Protein AF-A0A366M719-F1 (afdb_monomer)

Mean predicted aligned error: 13.9 Å

Foldseek 3Di:
DDDDDPVNVVPDPLKDWDWADQVVVPGTWIFIAADPVLVVVLVVVQWDQDPPRDTDGPLPLNLLSLLQRGTADPVRHGPHDPVCSVVSSPDDPVSSVRSSVVRCVNHVPDPVNVCVNNVPPDPDDPPPDPPDDDDDDDDDDDDDDDDDDDDD

Structure (mmCIF, N/CA/C/O backbone):
data_AF-A0A366M719-F1
#
_entry.id   AF-A0A366M719-F1
#
loop_
_atom_site.group_PDB
_atom_site.id
_atom_site.type_symbol
_atom_site.label_atom_id
_atom_site.label_alt_id
_at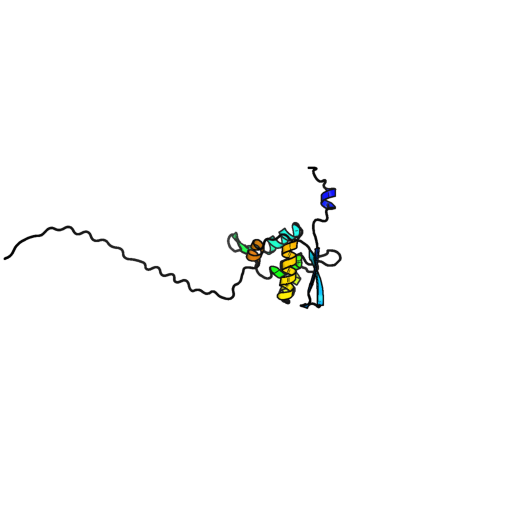om_site.label_comp_id
_atom_site.label_asym_id
_atom_site.label_entity_id
_atom_site.label_seq_id
_atom_site.pdbx_PDB_ins_code
_atom_site.Cartn_x
_atom_site.Cartn_y
_atom_site.Cartn_z
_atom_site.occupancy
_atom_site.B_iso_or_equiv
_atom_site.auth_seq_id
_atom_site.auth_comp_id
_atom_site.auth_asym_id
_atom_site.auth_atom_id
_atom_site.pdbx_PDB_model_num
ATOM 1 N N . MET A 1 1 ? 2.474 18.649 27.598 1.00 54.22 1 MET A N 1
ATOM 2 C CA . MET A 1 1 ? 2.261 17.452 26.756 1.00 54.22 1 MET A CA 1
ATOM 3 C C . MET A 1 1 ? 2.267 16.242 27.674 1.00 54.22 1 MET A C 1
ATOM 5 O O . MET A 1 1 ? 3.151 16.173 28.517 1.00 54.22 1 MET A O 1
ATOM 9 N N . ALA A 1 2 ? 1.264 15.369 27.584 1.00 79.19 2 ALA A N 1
ATOM 10 C CA . ALA A 1 2 ? 1.197 14.134 28.367 1.00 79.19 2 ALA A CA 1
ATOM 11 C C . ALA A 1 2 ? 1.757 12.971 27.534 1.00 79.19 2 ALA A C 1
ATOM 13 O O . ALA A 1 2 ? 1.531 12.928 26.326 1.00 79.19 2 ALA A O 1
ATOM 14 N N . LEU A 1 3 ? 2.499 12.063 28.167 1.00 82.88 3 LEU A N 1
ATOM 15 C CA . LEU A 1 3 ? 2.967 10.830 27.532 1.00 82.88 3 LEU A CA 1
ATOM 16 C C . LEU A 1 3 ? 1.798 9.844 27.421 1.00 82.88 3 LEU A C 1
ATOM 18 O O . LEU A 1 3 ? 1.036 9.690 28.376 1.00 82.88 3 LEU A O 1
ATOM 22 N N . LEU A 1 4 ? 1.663 9.192 26.266 1.00 84.44 4 LEU A N 1
ATOM 23 C CA . LEU A 1 4 ? 0.645 8.165 26.042 1.00 84.44 4 LEU A CA 1
ATOM 24 C C . LEU A 1 4 ? 0.999 6.878 26.793 1.00 84.44 4 LEU A C 1
ATOM 26 O O . LEU A 1 4 ? 2.169 6.500 26.890 1.00 84.44 4 LEU A O 1
ATOM 30 N N . SER A 1 5 ? -0.018 6.189 27.308 1.00 87.06 5 SER A N 1
ATOM 31 C CA . SER A 1 5 ? 0.139 4.847 27.864 1.00 87.06 5 SER A CA 1
ATOM 32 C C . SER A 1 5 ? 0.101 3.783 26.764 1.00 87.06 5 SER A C 1
ATOM 34 O O . SER A 1 5 ? -0.424 4.005 25.673 1.00 87.06 5 SER A O 1
ATOM 36 N N . LYS A 1 6 ? 0.624 2.588 27.064 1.00 86.94 6 LYS A N 1
ATOM 37 C CA . LYS A 1 6 ? 0.580 1.437 26.150 1.00 86.94 6 LYS A CA 1
ATOM 38 C C . LYS A 1 6 ? -0.849 1.156 25.659 1.00 86.94 6 LYS A C 1
ATOM 40 O O . LYS A 1 6 ? -1.043 0.979 24.467 1.00 86.94 6 LYS A O 1
ATOM 45 N N . ASP A 1 7 ? -1.833 1.144 26.559 1.00 86.44 7 ASP A N 1
ATOM 46 C CA . ASP A 1 7 ? -3.241 0.863 26.229 1.00 86.44 7 ASP A CA 1
ATOM 47 C C . ASP A 1 7 ? -3.839 1.911 25.280 1.00 86.44 7 ASP A C 1
ATOM 49 O O . ASP A 1 7 ? -4.548 1.570 24.339 1.00 86.44 7 ASP A O 1
ATOM 53 N N . GLN A 1 8 ? -3.479 3.186 25.471 1.00 84.31 8 GLN A N 1
ATOM 54 C CA . GLN A 1 8 ? -3.920 4.269 24.589 1.00 84.31 8 GLN A CA 1
ATOM 55 C C . GLN A 1 8 ? -3.378 4.121 23.166 1.00 84.31 8 GLN A C 1
ATOM 57 O O . GLN A 1 8 ? -4.073 4.490 22.229 1.00 84.31 8 GLN A O 1
ATOM 62 N N . ILE A 1 9 ? -2.170 3.571 23.004 1.00 84.25 9 ILE A N 1
ATOM 63 C CA . ILE A 1 9 ? -1.598 3.278 21.684 1.00 84.25 9 ILE A CA 1
ATOM 64 C C . ILE A 1 9 ? -2.338 2.103 21.032 1.00 84.25 9 ILE A C 1
ATOM 66 O O . ILE A 1 9 ? -2.671 2.179 19.861 1.00 84.25 9 ILE A O 1
ATOM 70 N N . TRP A 1 10 ? -2.659 1.041 21.779 1.00 82.44 10 TRP A N 1
ATOM 71 C CA . TRP A 1 10 ? -3.381 -0.113 21.216 1.00 82.44 10 TRP A CA 1
ATOM 72 C C . TRP A 1 10 ? -4.834 0.179 20.839 1.00 82.44 10 TRP A C 1
ATOM 74 O O . TRP A 1 10 ? -5.378 -0.501 19.977 1.00 82.44 10 TRP A O 1
ATOM 84 N N . GLN A 1 11 ? -5.475 1.152 21.491 1.00 79.75 11 GLN A N 1
ATOM 85 C CA . GLN A 1 11 ? -6.847 1.554 21.160 1.00 79.75 11 GLN A CA 1
ATOM 86 C C . GLN A 1 11 ? -6.930 2.671 20.118 1.00 79.75 11 GLN A C 1
ATOM 88 O O . GLN A 1 11 ? -8.027 2.995 19.644 1.00 79.75 11 GLN A O 1
ATOM 93 N N . ALA A 1 12 ? -5.798 3.275 19.763 1.00 80.06 12 ALA A N 1
ATOM 94 C CA . ALA A 1 12 ? -5.767 4.286 18.729 1.00 80.06 12 ALA A CA 1
ATOM 95 C C . ALA A 1 12 ? -6.111 3.646 17.374 1.00 80.06 12 ALA A C 1
ATOM 97 O O . ALA A 1 12 ? -5.567 2.621 16.979 1.00 80.06 12 ALA A O 1
ATOM 98 N N . HIS A 1 13 ? -7.088 4.238 16.688 1.00 72.44 13 HIS A N 1
ATOM 99 C CA . HIS A 1 13 ? -7.441 3.883 15.317 1.00 72.44 13 HIS A CA 1
ATOM 100 C C . HIS A 1 13 ? -6.754 4.880 14.389 1.00 72.44 13 HIS A C 1
ATOM 102 O O . HIS A 1 13 ? -7.360 5.846 13.928 1.00 72.44 13 HIS A O 1
ATOM 108 N N . ASP A 1 14 ? -5.457 4.683 14.188 1.00 78.75 14 ASP A N 1
ATOM 109 C CA . ASP A 1 14 ? -4.605 5.576 13.393 1.00 78.75 14 ASP A CA 1
ATOM 110 C C . ASP A 1 14 ? -4.584 5.207 11.904 1.00 78.75 14 ASP A C 1
ATOM 112 O O . ASP A 1 14 ? -4.204 6.026 11.065 1.00 78.75 14 ASP A O 1
ATOM 116 N N . ILE A 1 15 ? -5.055 4.009 11.554 1.00 83.50 15 ILE A N 1
ATOM 117 C CA . ILE A 1 15 ? -5.144 3.550 10.170 1.00 83.50 15 ILE A CA 1
ATOM 118 C C . ILE A 1 15 ? -6.538 3.851 9.623 1.00 83.50 15 ILE A C 1
ATOM 120 O O . ILE A 1 15 ? -7.537 3.252 10.020 1.00 83.50 15 ILE A O 1
ATOM 124 N N . THR A 1 16 ? -6.594 4.780 8.673 1.00 87.56 16 THR A N 1
ATOM 125 C CA . THR A 1 16 ? -7.825 5.139 7.962 1.00 87.56 16 THR A CA 1
ATOM 126 C C . THR A 1 16 ? -8.009 4.287 6.707 1.00 87.56 16 THR A C 1
ATOM 128 O O . THR A 1 16 ? -7.041 3.794 6.116 1.00 87.56 16 THR A O 1
ATOM 131 N N . TYR A 1 17 ? -9.267 4.108 6.306 1.00 93.12 17 TYR A N 1
ATOM 132 C CA . TYR A 1 17 ? -9.655 3.428 5.075 1.00 93.12 17 TYR A CA 1
ATOM 133 C C . TYR A 1 17 ? -10.625 4.279 4.257 1.00 93.12 17 TYR A C 1
ATOM 135 O O . TYR A 1 17 ? -11.303 5.158 4.786 1.00 93.12 17 TYR A O 1
ATOM 143 N N . GLU A 1 18 ? -10.691 3.995 2.962 1.00 93.75 18 GLU A N 1
ATOM 144 C CA . GLU A 1 18 ? -11.561 4.650 1.998 1.00 93.75 18 GLU A CA 1
ATOM 145 C C . GLU A 1 18 ? -12.101 3.622 1.004 1.00 93.75 18 GLU A C 1
ATOM 147 O O . GLU A 1 18 ? -11.353 2.800 0.467 1.00 93.75 18 GLU A O 1
ATOM 152 N N . ASP A 1 19 ? -13.408 3.674 0.762 1.00 94.25 19 ASP A N 1
ATOM 153 C CA . ASP A 1 19 ? -14.078 2.852 -0.238 1.00 94.25 19 ASP A CA 1
ATOM 154 C C . ASP A 1 19 ? -13.956 3.541 -1.604 1.00 94.25 19 ASP A C 1
ATOM 156 O O . ASP A 1 19 ? -14.466 4.642 -1.820 1.00 94.25 19 ASP A O 1
ATOM 160 N N . VAL A 1 20 ? -13.208 2.920 -2.519 1.00 93.88 20 VAL A N 1
ATOM 161 C CA . VAL A 1 20 ? -12.890 3.500 -3.827 1.00 93.88 20 VAL A CA 1
ATOM 162 C C . VAL A 1 20 ? -13.768 2.860 -4.899 1.00 93.88 20 VAL A C 1
ATOM 164 O O . VAL A 1 20 ? -13.637 1.656 -5.141 1.00 93.88 20 VAL A O 1
ATOM 167 N N . PRO A 1 21 ? -14.613 3.628 -5.607 1.00 93.38 21 PRO A N 1
ATOM 168 C CA . PRO A 1 21 ? -15.405 3.088 -6.700 1.00 93.38 21 PRO A CA 1
ATOM 169 C C . PRO A 1 21 ? -14.534 2.725 -7.907 1.00 93.38 21 PRO A C 1
ATOM 171 O O . PRO A 1 21 ? -13.759 3.533 -8.429 1.00 93.38 21 PRO A O 1
ATOM 174 N N . VAL A 1 22 ? -14.704 1.495 -8.392 1.00 93.81 22 VAL A N 1
ATOM 175 C CA . VAL A 1 22 ? -14.014 0.919 -9.549 1.00 93.81 22 VAL A CA 1
ATOM 176 C C . VAL A 1 22 ? -15.053 0.566 -10.622 1.00 93.81 22 VAL A C 1
ATOM 178 O O . VAL A 1 22 ? -15.493 -0.585 -10.721 1.00 93.81 22 VAL A O 1
ATOM 181 N N . PRO A 1 23 ? -15.468 1.536 -11.458 1.00 91.06 23 PRO A N 1
ATOM 182 C CA . PRO A 1 23 ? -16.490 1.317 -12.483 1.00 91.06 23 PRO A CA 1
ATOM 183 C C . PRO A 1 23 ? -16.123 0.211 -13.484 1.00 91.06 23 PRO A C 1
ATOM 185 O O . PRO A 1 23 ? -17.010 -0.466 -13.990 1.00 91.06 23 PRO A O 1
ATOM 188 N N . GLU A 1 24 ? -14.835 -0.042 -13.738 1.00 91.00 24 GLU A N 1
ATOM 189 C CA . GLU A 1 24 ? -14.365 -1.138 -14.600 1.00 91.00 24 GLU A CA 1
ATOM 190 C C . GLU A 1 24 ? -14.732 -2.518 -14.063 1.00 91.00 24 GLU A C 1
ATOM 192 O O . GLU A 1 24 ? -14.800 -3.476 -14.833 1.00 91.00 24 GLU A O 1
ATOM 197 N N . TRP A 1 25 ? -14.883 -2.644 -12.746 1.00 90.81 25 TRP A N 1
ATOM 198 C CA . TRP A 1 25 ? -15.228 -3.896 -12.077 1.00 90.81 25 TRP A CA 1
ATOM 199 C C . TRP A 1 25 ? -16.679 -3.901 -11.586 1.00 90.81 25 TRP A C 1
ATOM 201 O O . TRP A 1 25 ? -17.148 -4.934 -11.121 1.00 90.81 25 TRP A O 1
ATOM 211 N N . GLY A 1 26 ? -17.397 -2.782 -11.742 1.00 90.44 26 GLY A N 1
ATOM 212 C CA . GLY A 1 26 ? -18.803 -2.651 -11.365 1.00 90.44 26 GLY A CA 1
ATOM 213 C C . GLY A 1 26 ? -19.040 -2.640 -9.855 1.00 90.44 26 GLY A C 1
ATOM 214 O O . GLY A 1 26 ? -20.116 -3.033 -9.416 1.00 90.44 26 GLY A O 1
ATOM 215 N N . GLY A 1 27 ? -18.048 -2.224 -9.065 1.00 92.44 27 GLY A N 1
ATOM 216 C CA . GLY A 1 27 ? -18.131 -2.225 -7.606 1.00 92.44 27 GLY A CA 1
ATOM 217 C C . GLY A 1 27 ? -17.118 -1.289 -6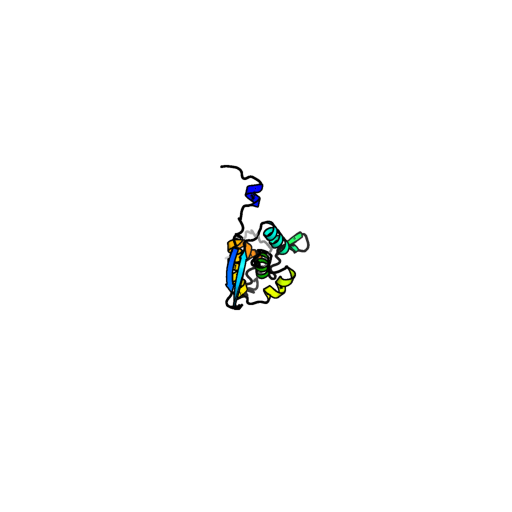.961 1.00 92.44 27 GLY A C 1
ATOM 218 O O . GLY A 1 27 ? -16.485 -0.483 -7.642 1.00 92.44 27 GLY A O 1
ATOM 219 N N . GLU A 1 28 ? -16.962 -1.410 -5.649 1.00 93.94 28 GLU A N 1
ATOM 220 C CA . GLU A 1 28 ? -16.049 -0.601 -4.842 1.00 93.94 28 GLU A CA 1
ATOM 221 C C . GLU A 1 28 ? -15.018 -1.508 -4.166 1.00 93.94 28 GLU A C 1
ATOM 223 O O . GL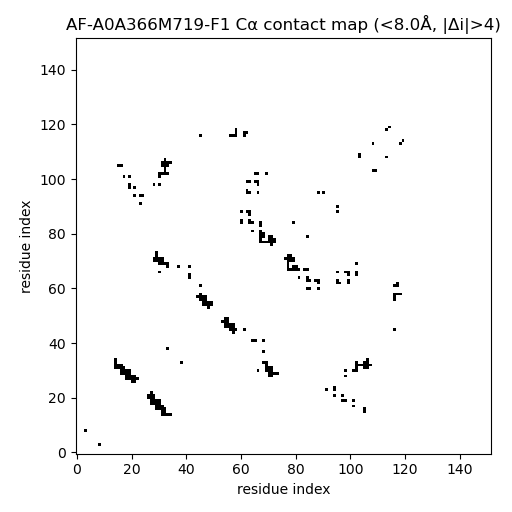U A 1 28 ? -15.286 -2.679 -3.893 1.00 93.94 28 GLU A O 1
ATOM 228 N N . VAL A 1 29 ? -13.818 -0.983 -3.931 1.00 94.25 29 VAL A N 1
ATOM 229 C CA . VAL A 1 29 ? -12.753 -1.685 -3.209 1.00 94.25 29 VAL A CA 1
ATOM 230 C C . VAL A 1 29 ? -12.334 -0.828 -2.029 1.00 94.25 29 VAL A C 1
ATOM 232 O O . VAL A 1 29 ? -11.977 0.337 -2.209 1.00 94.25 29 VAL A O 1
ATOM 235 N N . ARG A 1 30 ? -12.338 -1.416 -0.833 1.00 95.06 30 ARG A N 1
ATOM 236 C CA . ARG A 1 30 ? -11.859 -0.753 0.376 1.00 95.06 30 ARG A CA 1
ATOM 237 C C . ARG A 1 30 ? -10.340 -0.755 0.413 1.00 95.06 30 ARG A C 1
ATOM 239 O O . ARG A 1 30 ? -9.713 -1.813 0.419 1.00 95.06 30 ARG A O 1
ATOM 246 N N . ILE A 1 31 ? -9.756 0.434 0.460 1.00 95.19 31 ILE A N 1
ATOM 247 C CA . ILE A 1 31 ? -8.315 0.659 0.538 1.00 95.19 31 ILE A CA 1
ATOM 248 C C . ILE A 1 31 ? -8.001 1.297 1.884 1.00 95.19 31 ILE A C 1
ATOM 250 O O . ILE A 1 31 ? -8.610 2.297 2.246 1.00 95.19 31 ILE A O 1
ATOM 254 N N . ARG A 1 32 ? -7.031 0.754 2.617 1.00 93.75 32 ARG A N 1
ATOM 255 C CA . ARG A 1 32 ? -6.516 1.347 3.855 1.00 93.75 32 ARG A CA 1
ATOM 256 C C . ARG A 1 32 ? -5.063 1.775 3.733 1.00 93.75 32 ARG A C 1
ATOM 258 O O . ARG A 1 32 ? -4.335 1.293 2.866 1.00 93.75 32 ARG A O 1
ATOM 265 N N . GLY A 1 33 ? -4.638 2.665 4.625 1.00 89.94 33 GLY A N 1
ATOM 266 C CA . GLY A 1 33 ? -3.218 2.958 4.807 1.00 89.94 33 GLY A CA 1
ATOM 267 C C . GLY A 1 33 ? -2.437 1.716 5.255 1.00 89.94 33 GLY A C 1
ATOM 268 O O . GLY A 1 33 ? -2.975 0.854 5.960 1.00 89.94 33 GLY A O 1
ATOM 269 N N . LEU A 1 34 ? -1.171 1.619 4.842 1.00 85.88 34 LEU A N 1
ATOM 270 C CA . LEU A 1 34 ? -0.269 0.582 5.349 1.00 85.88 34 LEU A CA 1
ATOM 271 C C . LEU A 1 34 ? -0.031 0.751 6.850 1.00 85.88 34 LEU A C 1
ATOM 273 O O . LEU A 1 34 ? 0.295 1.846 7.315 1.00 85.88 34 LEU A O 1
ATOM 277 N N . ALA A 1 35 ? -0.118 -0.354 7.592 1.00 84.00 35 ALA A N 1
ATOM 278 C CA . ALA A 1 35 ? 0.463 -0.421 8.925 1.00 84.00 35 ALA A CA 1
ATOM 279 C C . ALA A 1 35 ? 2.000 -0.412 8.828 1.00 84.00 35 ALA A C 1
ATOM 281 O O . ALA A 1 35 ? 2.562 -0.749 7.784 1.00 84.00 35 ALA A O 1
ATOM 282 N N . GLY A 1 36 ? 2.690 -0.081 9.925 1.00 79.56 36 GLY A N 1
ATOM 283 C CA . GLY A 1 36 ? 4.161 -0.071 9.960 1.00 79.56 36 GLY A CA 1
ATOM 284 C C . GLY A 1 36 ? 4.783 -1.393 9.491 1.00 79.56 36 GLY A C 1
ATOM 285 O O . GLY A 1 36 ? 5.637 -1.390 8.615 1.00 79.56 36 GLY A O 1
ATOM 286 N N . GLU A 1 37 ? 4.265 -2.523 9.977 1.00 81.00 37 GLU A N 1
ATOM 287 C CA . GLU A 1 37 ? 4.732 -3.861 9.580 1.00 81.00 37 GLU A CA 1
ATOM 288 C C . GLU A 1 37 ? 4.535 -4.143 8.081 1.00 81.00 37 GLU A C 1
ATOM 290 O O . GLU A 1 37 ? 5.379 -4.750 7.425 1.00 81.00 37 GLU A O 1
ATOM 295 N N . GLU A 1 38 ? 3.428 -3.683 7.505 1.00 83.44 38 GLU A N 1
ATOM 296 C CA . GLU A 1 38 ? 3.136 -3.914 6.090 1.00 83.44 38 GLU A CA 1
ATOM 297 C C . GLU A 1 38 ? 3.943 -3.000 5.184 1.00 83.44 38 GLU A C 1
ATOM 299 O O . GLU A 1 38 ? 4.299 -3.397 4.074 1.00 83.44 38 GLU A O 1
ATOM 304 N N . ARG A 1 39 ? 4.257 -1.791 5.658 1.00 82.00 39 ARG A N 1
ATOM 305 C CA . ARG A 1 39 ? 5.220 -0.912 5.004 1.00 82.00 39 ARG A CA 1
ATOM 306 C C . ARG A 1 39 ? 6.594 -1.566 4.972 1.00 82.00 39 ARG A C 1
ATOM 308 O O . ARG A 1 39 ? 7.178 -1.639 3.895 1.00 82.00 39 ARG A O 1
ATOM 315 N N . ASP A 1 40 ? 7.052 -2.119 6.090 1.00 82.50 40 ASP A N 1
ATOM 316 C CA . ASP A 1 40 ? 8.329 -2.831 6.156 1.00 82.50 40 ASP A CA 1
ATOM 317 C C . ASP A 1 40 ? 8.344 -4.036 5.200 1.00 82.50 40 ASP A C 1
ATOM 319 O O . ASP A 1 40 ? 9.278 -4.206 4.415 1.00 82.50 40 ASP A O 1
ATOM 323 N N . ALA A 1 41 ? 7.272 -4.836 5.184 1.00 81.31 41 ALA A N 1
ATOM 324 C CA . ALA A 1 41 ? 7.137 -5.972 4.271 1.00 81.31 41 ALA A CA 1
ATOM 325 C C . ALA A 1 41 ? 7.094 -5.539 2.794 1.00 81.31 41 ALA A C 1
ATOM 327 O O . ALA A 1 41 ? 7.656 -6.200 1.912 1.00 81.31 41 ALA A O 1
ATOM 328 N N . PHE A 1 42 ? 6.430 -4.420 2.501 1.00 82.56 42 PHE A N 1
ATOM 329 C CA . PHE A 1 42 ? 6.374 -3.845 1.164 1.00 82.56 42 PHE A CA 1
ATOM 330 C C . PHE A 1 42 ? 7.749 -3.354 0.704 1.00 82.56 42 PHE A C 1
ATOM 332 O O . PHE A 1 42 ? 8.141 -3.642 -0.434 1.00 82.56 42 PHE A O 1
ATOM 339 N N . GLU A 1 43 ? 8.486 -2.663 1.575 1.00 79.44 43 GLU A N 1
ATOM 340 C CA . GLU A 1 43 ? 9.859 -2.228 1.335 1.00 79.44 43 GLU A CA 1
ATOM 341 C C . GLU A 1 43 ? 10.758 -3.445 1.101 1.00 79.44 43 GLU A C 1
ATOM 343 O O . GLU A 1 43 ? 11.372 -3.546 0.038 1.00 79.44 43 GLU A O 1
ATOM 348 N N . GLU A 1 44 ? 10.764 -4.429 2.005 1.00 80.44 44 GLU A N 1
ATOM 349 C CA . GLU A 1 44 ? 11.569 -5.649 1.873 1.00 80.44 44 GLU A CA 1
ATOM 350 C C . GLU A 1 44 ? 11.327 -6.343 0.531 1.00 80.44 44 GLU A C 1
ATOM 352 O O . GLU A 1 44 ? 12.268 -6.622 -0.215 1.00 80.44 44 GLU A O 1
ATOM 357 N N . ALA A 1 45 ? 10.066 -6.564 0.167 1.00 75.88 45 ALA A N 1
ATOM 358 C CA . ALA A 1 45 ? 9.746 -7.249 -1.077 1.00 75.88 45 ALA A CA 1
ATOM 359 C C . ALA A 1 45 ? 10.068 -6.398 -2.330 1.00 75.88 45 ALA A C 1
ATOM 361 O O . ALA A 1 45 ? 10.181 -6.933 -3.440 1.00 75.88 45 ALA A O 1
ATOM 362 N N . SER A 1 46 ? 10.220 -5.076 -2.184 1.00 71.75 46 SER A N 1
ATOM 363 C CA . SER A 1 46 ? 10.641 -4.154 -3.252 1.00 71.75 46 SER A CA 1
ATOM 364 C C . SER A 1 46 ? 12.157 -4.080 -3.404 1.00 71.75 46 SER A C 1
ATOM 366 O O . SER A 1 46 ? 12.650 -3.648 -4.443 1.00 71.75 46 SER A O 1
ATOM 368 N N . LEU A 1 47 ? 12.903 -4.583 -2.425 1.00 72.62 47 LEU A N 1
ATOM 369 C CA . LEU A 1 47 ? 14.355 -4.557 -2.397 1.00 72.62 47 LEU A CA 1
ATOM 370 C C . LEU A 1 47 ? 14.891 -5.933 -2.785 1.00 72.62 47 LEU A C 1
ATOM 372 O O . LEU A 1 47 ? 14.963 -6.869 -1.993 1.00 72.62 47 LEU A O 1
ATOM 376 N N . LYS A 1 48 ? 15.318 -6.073 -4.035 1.00 65.12 48 LYS A N 1
ATOM 377 C CA . LYS A 1 48 ? 15.992 -7.278 -4.510 1.00 65.12 48 LYS A CA 1
ATOM 378 C C . LYS A 1 48 ? 17.469 -7.203 -4.135 1.00 65.12 48 LYS A C 1
ATOM 380 O O . LYS A 1 48 ? 18.151 -6.207 -4.376 1.00 65.12 48 LYS A O 1
ATOM 385 N N . ARG A 1 49 ? 18.010 -8.284 -3.574 1.00 61.50 49 ARG A N 1
ATOM 386 C CA . ARG A 1 49 ? 19.460 -8.416 -3.390 1.00 61.50 49 ARG A CA 1
ATOM 387 C C . ARG A 1 49 ? 20.105 -8.640 -4.761 1.00 61.50 49 ARG A C 1
ATOM 389 O O . ARG A 1 49 ? 19.961 -9.710 -5.349 1.00 61.50 49 ARG A O 1
ATOM 396 N N . GLY A 1 50 ? 20.784 -7.625 -5.280 1.00 58.62 50 GLY A N 1
ATOM 397 C CA . GLY A 1 50 ? 21.605 -7.718 -6.482 1.00 58.62 50 GLY A CA 1
ATOM 398 C C . GLY A 1 50 ? 22.879 -8.532 -6.239 1.00 58.62 50 GLY A C 1
ATOM 399 O O . GLY A 1 50 ? 23.255 -8.845 -5.102 1.00 58.62 50 GLY A O 1
ATOM 400 N N . ARG A 1 51 ? 23.563 -8.909 -7.324 1.00 55.34 51 ARG A N 1
ATOM 401 C CA . ARG A 1 51 ? 24.864 -9.587 -7.219 1.00 55.34 51 ARG A CA 1
ATOM 402 C C . ARG A 1 51 ? 25.905 -8.624 -6.643 1.00 55.34 51 ARG A C 1
ATOM 404 O O . ARG A 1 51 ? 26.018 -7.498 -7.105 1.00 55.34 51 ARG A O 1
ATOM 411 N N . GLY A 1 52 ? 26.679 -9.087 -5.660 1.00 63.22 52 GLY A N 1
ATOM 412 C CA . GLY A 1 52 ? 27.812 -8.333 -5.106 1.00 63.22 52 GLY A CA 1
ATOM 413 C C . GLY A 1 52 ? 27.470 -7.296 -4.030 1.00 63.22 52 GLY A C 1
ATOM 414 O O . GLY A 1 52 ? 28.314 -6.466 -3.724 1.00 63.22 52 GLY A O 1
ATOM 415 N N . GLY A 1 53 ? 26.267 -7.333 -3.444 1.00 60.12 53 GLY A N 1
ATOM 416 C CA . GLY A 1 53 ? 25.870 -6.405 -2.373 1.00 60.12 53 GLY A CA 1
ATOM 417 C C . GLY A 1 53 ? 25.141 -5.147 -2.854 1.00 60.12 53 GLY A C 1
ATOM 418 O O . GLY A 1 53 ? 24.685 -4.364 -2.026 1.00 60.12 53 GLY A O 1
ATOM 419 N N . SER A 1 54 ? 24.962 -4.974 -4.166 1.00 57.22 54 SER A N 1
ATOM 420 C CA . SER A 1 54 ? 24.092 -3.930 -4.718 1.00 57.22 54 SER A CA 1
ATOM 421 C C . SER A 1 54 ? 22.621 -4.235 -4.422 1.00 57.22 54 SER A C 1
ATOM 423 O O . SER A 1 54 ? 22.176 -5.372 -4.572 1.00 57.22 54 SER A O 1
ATOM 425 N N . ARG A 1 55 ? 21.853 -3.228 -4.002 1.00 60.56 55 ARG A N 1
ATOM 426 C CA . ARG A 1 55 ? 20.393 -3.307 -3.842 1.00 60.56 55 ARG A CA 1
ATOM 427 C C . ARG A 1 55 ? 19.770 -2.971 -5.200 1.00 60.56 55 ARG A C 1
ATOM 429 O O . ARG A 1 55 ? 20.043 -1.907 -5.740 1.00 60.56 55 ARG A O 1
ATOM 436 N N . GLU A 1 56 ? 19.011 -3.893 -5.777 1.00 62.09 56 GLU A N 1
ATOM 437 C CA . GLU A 1 56 ? 18.297 -3.700 -7.044 1.00 62.09 56 GLU A CA 1
ATOM 438 C C . GLU A 1 56 ? 16.807 -3.553 -6.729 1.00 62.09 56 GLU A C 1
ATOM 440 O O . GLU A 1 56 ? 16.259 -4.337 -5.958 1.00 62.09 56 GLU A O 1
ATOM 445 N N . LEU A 1 57 ? 16.134 -2.548 -7.280 1.00 64.19 57 LEU A N 1
ATOM 446 C CA . LEU A 1 57 ? 14.707 -2.362 -7.026 1.00 64.19 57 LEU A CA 1
ATOM 447 C C . LEU A 1 57 ? 13.890 -3.353 -7.858 1.00 64.19 57 LEU A C 1
ATOM 449 O O . LEU A 1 57 ? 14.069 -3.487 -9.070 1.00 64.19 57 LEU A O 1
ATOM 453 N N . ASN A 1 58 ? 12.981 -4.077 -7.207 1.00 68.12 58 ASN A N 1
ATOM 454 C CA . ASN A 1 58 ? 12.052 -4.977 -7.876 1.00 68.12 58 ASN A CA 1
ATOM 455 C C . ASN A 1 58 ? 10.805 -4.208 -8.319 1.00 68.12 58 ASN A C 1
ATOM 457 O O . ASN A 1 58 ? 9.752 -4.277 -7.687 1.00 68.12 58 ASN A O 1
ATOM 461 N N . LEU A 1 59 ? 10.938 -3.505 -9.443 1.00 66.88 59 LEU A N 1
ATOM 462 C CA . LEU A 1 59 ? 9.880 -2.672 -10.025 1.00 66.88 59 LEU A CA 1
ATOM 463 C C . LEU A 1 59 ? 8.709 -3.498 -10.599 1.00 66.88 59 LEU A C 1
ATOM 465 O O . LEU A 1 59 ? 7.644 -2.969 -10.923 1.00 66.88 59 LEU A O 1
ATOM 469 N N . LYS A 1 60 ? 8.872 -4.822 -10.741 1.00 71.00 60 LYS A N 1
ATOM 470 C CA . LYS A 1 60 ? 7.829 -5.689 -11.304 1.00 71.00 60 LYS A CA 1
ATOM 471 C C . LYS A 1 60 ? 6.612 -5.733 -10.383 1.00 71.00 60 LYS A C 1
ATOM 473 O O . LYS A 1 60 ? 6.694 -6.195 -9.247 1.00 71.00 60 LYS A O 1
ATOM 478 N N . ASN A 1 61 ? 5.462 -5.331 -10.924 1.00 77.50 61 ASN A N 1
ATOM 479 C CA . ASN A 1 61 ? 4.168 -5.333 -10.238 1.00 77.50 61 ASN A CA 1
ATOM 480 C C . ASN A 1 61 ? 4.133 -4.493 -8.949 1.00 77.50 61 ASN A C 1
ATOM 482 O O . ASN A 1 61 ? 3.281 -4.743 -8.102 1.00 77.50 61 ASN A O 1
ATOM 486 N N . ALA A 1 62 ? 5.005 -3.488 -8.800 1.00 81.25 62 ALA A N 1
ATOM 487 C CA . ALA A 1 62 ? 5.051 -2.625 -7.615 1.00 81.25 62 ALA A CA 1
ATOM 488 C C . ALA A 1 62 ? 3.676 -2.017 -7.272 1.00 81.25 62 ALA A C 1
ATOM 490 O O . ALA A 1 62 ? 3.223 -2.118 -6.132 1.00 81.25 62 ALA A O 1
ATOM 491 N N . ARG A 1 63 ? 2.948 -1.507 -8.280 1.00 84.38 63 ARG A N 1
ATOM 492 C CA . ARG A 1 63 ? 1.580 -0.980 -8.100 1.00 84.38 63 ARG A CA 1
ATOM 493 C C . ARG A 1 63 ? 0.610 -2.042 -7.584 1.00 84.38 63 ARG A C 1
ATOM 495 O O . ARG A 1 63 ? -0.117 -1.798 -6.629 1.00 84.38 63 ARG A O 1
ATOM 502 N N . ALA A 1 64 ? 0.62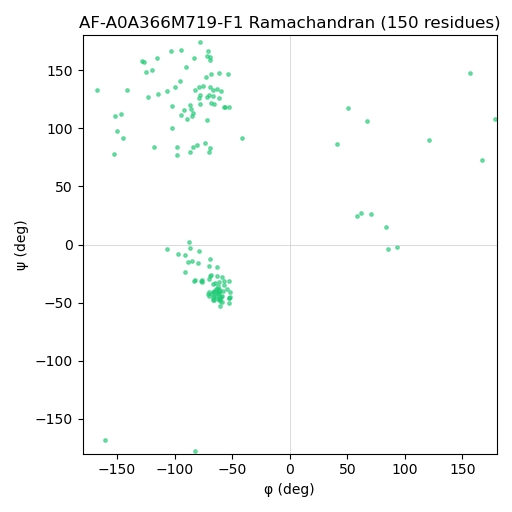3 -3.236 -8.178 1.00 88.81 64 ALA A N 1
ATOM 503 C CA . ALA A 1 64 ? -0.249 -4.331 -7.756 1.00 88.81 64 ALA A CA 1
ATOM 504 C C . ALA A 1 64 ? 0.095 -4.836 -6.348 1.00 88.81 64 ALA A C 1
ATOM 506 O O . ALA A 1 64 ? -0.802 -5.208 -5.603 1.00 88.81 64 ALA A O 1
ATOM 507 N N . ARG A 1 65 ? 1.374 -4.814 -5.959 1.00 87.62 65 ARG A N 1
ATOM 508 C CA . ARG A 1 65 ? 1.820 -5.176 -4.607 1.00 87.62 65 ARG A CA 1
ATOM 509 C C . ARG A 1 65 ? 1.339 -4.180 -3.563 1.00 87.62 65 ARG A C 1
ATOM 511 O O . ARG A 1 65 ? 0.864 -4.612 -2.521 1.00 87.62 65 ARG A O 1
ATOM 518 N N . LEU A 1 66 ? 1.411 -2.883 -3.864 1.00 88.62 66 LEU A N 1
ATOM 519 C CA . LEU A 1 66 ? 0.885 -1.857 -2.967 1.00 88.62 66 LEU A CA 1
ATOM 520 C C . LEU A 1 66 ? -0.626 -2.029 -2.787 1.00 88.62 66 LEU A C 1
ATOM 522 O O . LEU A 1 66 ? -1.118 -2.067 -1.668 1.00 88.62 66 LEU A O 1
ATOM 526 N N . ILE A 1 67 ? -1.357 -2.216 -3.889 1.00 91.25 67 ILE A N 1
ATOM 527 C CA . ILE A 1 67 ? -2.808 -2.435 -3.839 1.00 91.25 67 ILE A CA 1
ATOM 528 C C . ILE A 1 67 ? -3.138 -3.706 -3.055 1.00 91.25 67 ILE A C 1
ATOM 530 O O . ILE A 1 67 ? -4.063 -3.684 -2.257 1.00 91.25 67 ILE A O 1
ATOM 534 N N . ALA A 1 68 ? -2.390 -4.796 -3.240 1.00 91.19 68 ALA A N 1
ATOM 535 C CA . ALA A 1 68 ? -2.616 -6.036 -2.503 1.00 91.19 68 ALA A CA 1
ATOM 536 C C . ALA A 1 68 ? -2.424 -5.871 -0.986 1.00 91.19 68 ALA A C 1
ATOM 538 O O . ALA A 1 68 ? -3.167 -6.478 -0.224 1.00 91.19 68 ALA A O 1
ATOM 539 N N . ALA A 1 69 ? -1.469 -5.039 -0.562 1.00 89.69 69 ALA A N 1
ATOM 540 C CA . ALA A 1 69 ? -1.230 -4.745 0.850 1.00 89.69 69 ALA A CA 1
ATOM 541 C C . ALA A 1 69 ? -2.269 -3.772 1.441 1.00 89.69 69 ALA A C 1
ATOM 543 O O . ALA A 1 69 ? -2.624 -3.871 2.609 1.00 89.69 69 ALA A O 1
ATOM 544 N N . CYS A 1 70 ? -2.791 -2.843 0.637 1.00 92.56 70 CYS A N 1
ATOM 545 C CA . CYS A 1 70 ? -3.753 -1.844 1.103 1.00 92.56 70 CYS A CA 1
ATOM 546 C C . CYS A 1 70 ? -5.221 -2.274 0.959 1.00 92.56 70 CYS A C 1
ATOM 548 O O . CYS A 1 70 ? -6.081 -1.726 1.645 1.00 92.56 70 CYS A O 1
ATOM 550 N N . ALA A 1 71 ? -5.543 -3.202 0.059 1.00 93.56 71 ALA A N 1
ATOM 551 C CA . ALA A 1 71 ? -6.914 -3.639 -0.172 1.00 93.56 71 ALA A CA 1
ATOM 552 C C . ALA A 1 71 ? -7.370 -4.618 0.912 1.00 93.56 71 ALA A C 1
ATOM 554 O O . ALA A 1 71 ? -6.749 -5.660 1.133 1.00 93.56 71 ALA A O 1
ATOM 555 N N . ILE A 1 72 ? -8.493 -4.303 1.549 1.00 93.88 72 ILE A N 1
ATOM 556 C CA . ILE A 1 72 ? -9.066 -5.089 2.642 1.00 93.88 72 ILE A CA 1
ATOM 557 C C . ILE A 1 72 ? -10.524 -5.455 2.381 1.00 93.88 72 ILE A C 1
ATOM 559 O O . ILE A 1 72 ? -11.230 -4.797 1.620 1.00 93.88 72 ILE A O 1
ATOM 563 N N . ASN A 1 73 ? -10.974 -6.516 3.041 1.00 92.75 73 ASN A N 1
ATOM 564 C CA . ASN A 1 73 ? -12.384 -6.866 3.146 1.00 92.75 73 ASN A CA 1
ATOM 565 C C . ASN A 1 73 ? -13.085 -5.977 4.188 1.00 92.75 73 ASN A C 1
ATOM 567 O O . ASN A 1 73 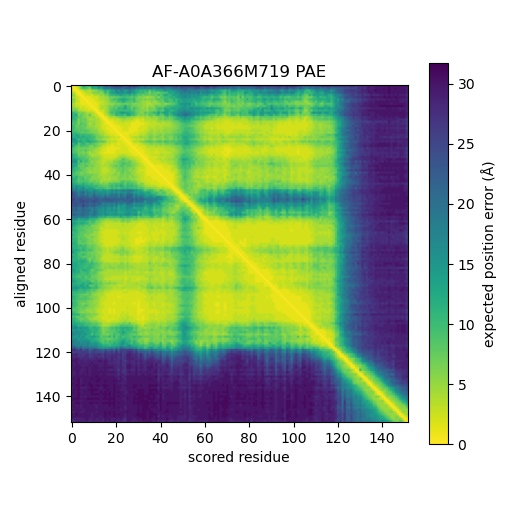? -12.444 -5.220 4.920 1.00 92.75 73 ASN A O 1
ATOM 571 N N . GLU A 1 74 ? -14.407 -6.106 4.303 1.00 88.44 74 GLU A N 1
ATOM 572 C CA . GLU A 1 74 ? -15.215 -5.346 5.271 1.00 88.44 74 GLU A CA 1
ATOM 573 C C . GLU A 1 74 ? -14.763 -5.536 6.728 1.00 88.44 74 GLU A C 1
ATOM 575 O O . GLU A 1 74 ? -14.842 -4.599 7.517 1.00 88.44 74 GLU A O 1
ATOM 580 N N . ASP A 1 75 ? -14.230 -6.717 7.048 1.00 85.44 75 ASP A N 1
ATOM 581 C CA . ASP A 1 75 ? -13.696 -7.103 8.362 1.00 85.44 75 ASP A CA 1
ATOM 582 C C . ASP A 1 75 ? -12.280 -6.546 8.643 1.00 85.44 75 ASP A C 1
ATOM 584 O O . ASP A 1 75 ? -11.736 -6.712 9.728 1.00 85.44 75 ASP A O 1
A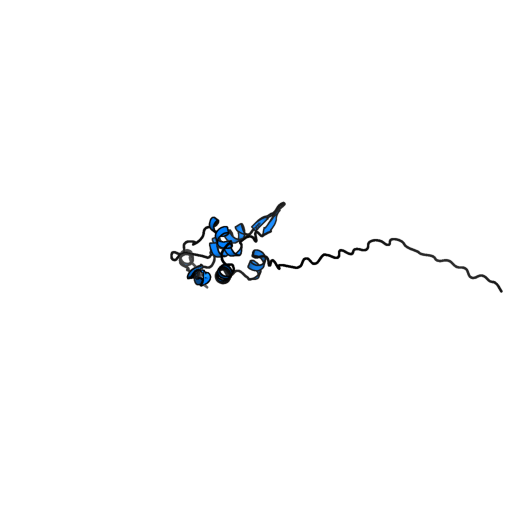TOM 588 N N . GLY A 1 76 ? -11.649 -5.883 7.667 1.00 83.75 76 GLY A N 1
ATOM 589 C CA . GLY A 1 76 ? -10.283 -5.357 7.791 1.00 83.75 76 GLY A CA 1
ATOM 590 C C . GLY A 1 76 ? -9.176 -6.364 7.457 1.00 83.75 76 GLY A C 1
ATOM 591 O O . GLY A 1 76 ? -8.004 -5.992 7.398 1.00 83.75 76 GLY A O 1
ATOM 592 N N . SER A 1 77 ? -9.529 -7.620 7.174 1.00 87.44 77 SER A N 1
ATOM 593 C CA . SER A 1 77 ? -8.599 -8.638 6.676 1.00 87.44 77 SER A CA 1
ATOM 594 C C . SER A 1 77 ? -8.122 -8.330 5.246 1.00 87.44 77 SER A C 1
ATOM 596 O O . SER A 1 77 ? -8.897 -7.789 4.453 1.00 87.44 77 SER A O 1
ATOM 598 N N . PRO A 1 78 ? -6.873 -8.675 4.877 1.00 88.06 78 PRO A N 1
ATOM 599 C CA . PRO A 1 78 ? -6.350 -8.428 3.533 1.00 88.06 78 PRO A CA 1
ATOM 600 C C . PRO A 1 78 ? -7.192 -9.140 2.466 1.00 88.06 78 PRO A C 1
ATOM 602 O O . PRO A 1 78 ? -7.510 -10.324 2.590 1.00 88.06 78 PRO A O 1
ATOM 605 N N . MET A 1 79 ? -7.553 -8.411 1.408 1.00 91.75 79 MET A N 1
ATOM 606 C CA . MET A 1 79 ? -8.356 -8.933 0.295 1.00 91.75 79 MET A CA 1
ATOM 607 C C . MET A 1 79 ? -7.532 -9.826 -0.641 1.00 91.75 79 MET A C 1
ATOM 609 O O . MET A 1 79 ? -8.070 -10.752 -1.246 1.00 91.75 79 MET A O 1
ATOM 613 N N . PHE A 1 80 ? -6.231 -9.557 -0.761 1.00 90.81 80 PHE A N 1
ATOM 614 C CA . PHE A 1 80 ? -5.317 -10.290 -1.633 1.00 90.81 80 PHE A CA 1
ATOM 615 C C . PHE A 1 80 ? -4.133 -10.832 -0.842 1.00 90.81 80 PHE A C 1
ATOM 617 O O . PHE A 1 80 ? -3.656 -10.201 0.098 1.00 90.81 80 PHE A O 1
ATOM 624 N N . VAL A 1 81 ? -3.608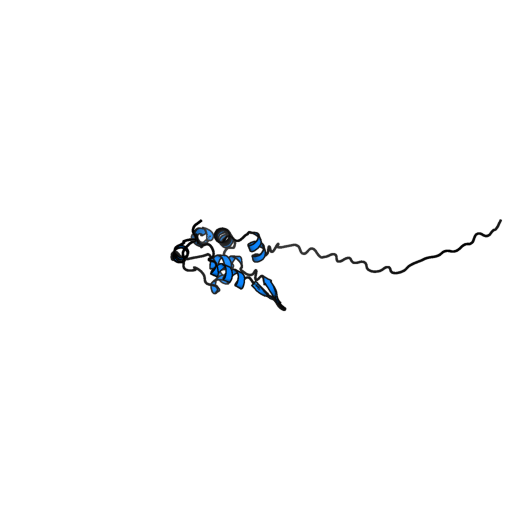 -11.978 -1.274 1.00 86.81 81 VAL A N 1
ATOM 625 C CA . VAL A 1 81 ? -2.331 -12.497 -0.771 1.00 86.81 81 VAL A CA 1
ATOM 626 C C . VAL A 1 81 ? -1.213 -12.257 -1.781 1.00 86.81 81 VAL A C 1
ATOM 628 O O . VAL A 1 81 ? -1.448 -11.986 -2.959 1.00 86.81 81 VAL A O 1
ATOM 631 N N . THR A 1 82 ? 0.039 -12.422 -1.353 1.00 82.00 82 THR A N 1
ATOM 632 C CA . THR A 1 82 ? 1.227 -12.234 -2.205 1.00 82.00 82 THR A CA 1
ATOM 633 C C . THR A 1 82 ? 1.174 -13.039 -3.511 1.00 82.00 82 THR A C 1
ATOM 635 O O . THR A 1 82 ? 1.675 -12.585 -4.539 1.00 82.00 82 THR A O 1
ATOM 638 N N . ALA A 1 83 ? 0.536 -14.215 -3.505 1.00 86.69 83 ALA A N 1
ATOM 639 C CA . ALA A 1 83 ? 0.371 -15.048 -4.697 1.00 86.69 83 ALA A CA 1
ATOM 640 C C . ALA A 1 83 ? -0.565 -14.430 -5.757 1.00 86.69 83 ALA A C 1
ATOM 642 O O . ALA A 1 83 ? -0.394 -14.688 -6.950 1.00 86.69 83 ALA A O 1
ATOM 643 N N . ASP A 1 84 ? -1.511 -13.576 -5.355 1.00 89.38 84 ASP A N 1
ATOM 644 C CA . ASP A 1 84 ? -2.478 -12.949 -6.263 1.00 89.38 84 ASP A CA 1
ATOM 645 C C . ASP A 1 84 ? -1.901 -11.754 -7.022 1.00 89.38 84 ASP A C 1
ATOM 647 O O . ASP A 1 84 ? -2.455 -11.345 -8.042 1.00 89.38 84 ASP A O 1
ATOM 651 N N . VAL A 1 85 ? -0.760 -11.216 -6.582 1.00 87.81 85 VAL A N 1
ATOM 652 C CA . VAL A 1 85 ? -0.121 -10.019 -7.150 1.00 87.81 85 VAL A CA 1
ATOM 653 C C . VAL A 1 85 ? 0.066 -10.115 -8.666 1.00 87.81 85 VAL A C 1
ATOM 655 O O . VAL A 1 85 ? -0.172 -9.141 -9.378 1.00 87.81 85 VAL A O 1
ATOM 658 N N . LEU A 1 86 ? 0.470 -11.279 -9.186 1.00 87.75 86 LEU A N 1
ATOM 659 C CA . LEU A 1 86 ? 0.665 -11.478 -10.629 1.00 87.75 86 LEU A CA 1
ATOM 660 C C . LEU A 1 86 ? -0.656 -11.393 -11.403 1.00 87.75 86 LEU A C 1
ATOM 662 O O . LEU A 1 86 ? -0.729 -10.795 -12.480 1.00 87.75 86 LEU A O 1
ATOM 666 N N . LYS A 1 87 ? -1.715 -11.977 -10.837 1.00 89.81 87 LYS A N 1
ATOM 667 C CA . LYS A 1 87 ? -3.058 -11.961 -11.417 1.00 89.81 87 LYS A CA 1
ATOM 668 C C . LYS A 1 87 ? -3.658 -10.560 -11.344 1.00 89.81 87 LYS A C 1
ATOM 670 O O . LYS A 1 87 ? -4.247 -10.108 -12.323 1.00 89.81 87 LYS A O 1
ATOM 675 N N . LEU A 1 88 ? -3.459 -9.865 -10.224 1.00 88.25 88 LEU A N 1
ATOM 676 C CA . LEU A 1 88 ? -3.895 -8.488 -10.012 1.00 88.25 88 LEU A CA 1
ATOM 677 C C . LEU A 1 88 ? -3.178 -7.523 -10.964 1.00 88.25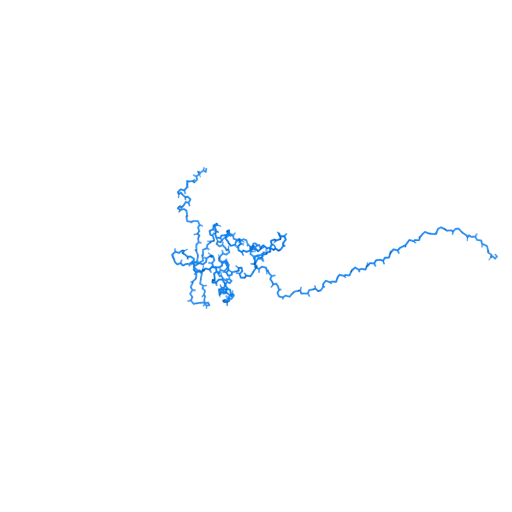 88 LEU A C 1
ATOM 679 O O . LEU A 1 88 ? -3.835 -6.708 -11.603 1.00 88.25 88 LEU A O 1
ATOM 683 N N . GLY A 1 89 ? -1.863 -7.671 -11.144 1.00 86.94 89 GLY A N 1
ATOM 684 C CA . GLY A 1 89 ? -1.071 -6.867 -12.083 1.00 86.94 89 GLY A CA 1
ATOM 685 C C . GLY A 1 89 ? -1.469 -7.037 -13.552 1.00 86.94 89 GLY A C 1
ATOM 686 O O . GLY A 1 89 ? -1.202 -6.156 -14.360 1.00 86.94 89 GLY A O 1
ATOM 687 N N . SER A 1 90 ? -2.164 -8.125 -13.895 1.00 88.56 90 SER A N 1
ATOM 688 C CA . SER A 1 90 ? -2.688 -8.375 -15.246 1.00 88.56 90 SER A CA 1
ATOM 689 C C . SER A 1 90 ? -4.087 -7.777 -15.484 1.00 88.56 90 SER A C 1
ATOM 691 O O . SER A 1 90 ? -4.681 -7.991 -16.541 1.00 88.56 90 SER A O 1
ATOM 693 N N . LYS A 1 91 ? -4.665 -7.074 -14.499 1.00 91.62 91 LYS A N 1
ATOM 694 C CA . LYS A 1 91 ? -5.979 -6.418 -14.612 1.00 91.62 91 LYS A CA 1
ATOM 695 C C . LYS A 1 91 ? -5.871 -5.050 -15.300 1.00 91.62 91 LYS A C 1
ATOM 697 O O . LYS A 1 91 ? -4.814 -4.637 -15.761 1.00 91.62 91 LYS A O 1
ATOM 702 N N . SER A 1 92 ? -7.006 -4.352 -15.398 1.00 88.56 92 SER A N 1
ATOM 703 C CA . SER A 1 92 ? -7.086 -3.019 -16.006 1.00 88.56 92 SER A CA 1
ATOM 704 C C . SER A 1 92 ? -6.133 -2.040 -15.318 1.00 88.56 92 SER A C 1
ATOM 706 O O . SER A 1 92 ? -6.308 -1.734 -14.139 1.00 88.56 92 SER A O 1
ATOM 708 N N . ALA A 1 93 ? -5.174 -1.505 -16.077 1.00 86.81 93 ALA A N 1
ATOM 709 C CA . ALA A 1 93 ? -4.237 -0.497 -15.590 1.00 86.81 93 ALA A CA 1
ATOM 710 C C . ALA A 1 93 ? -4.958 0.749 -15.049 1.00 86.81 93 ALA A C 1
ATOM 712 O O . ALA A 1 93 ? -4.530 1.305 -14.045 1.00 86.81 93 ALA A O 1
ATOM 713 N N . ALA A 1 94 ? -6.088 1.142 -15.652 1.00 88.81 94 ALA A N 1
ATOM 714 C CA . ALA A 1 94 ? -6.888 2.276 -15.189 1.00 88.81 94 ALA A CA 1
ATOM 715 C C . ALA A 1 94 ? -7.509 2.028 -13.805 1.00 88.81 94 ALA A C 1
ATOM 717 O O . ALA A 1 94 ? -7.501 2.921 -12.960 1.00 88.81 94 ALA A O 1
ATOM 718 N N . ALA A 1 95 ? -7.998 0.809 -13.554 1.00 91.12 95 ALA A N 1
ATOM 719 C CA . ALA A 1 95 ? -8.524 0.432 -12.244 1.00 91.12 95 ALA A CA 1
ATOM 720 C C . ALA A 1 95 ? -7.405 0.409 -11.191 1.00 91.12 95 ALA A C 1
ATOM 722 O O . ALA A 1 95 ? -7.551 0.989 -10.117 1.00 91.12 95 ALA A O 1
ATOM 723 N N . LEU A 1 96 ? -6.260 -0.197 -11.529 1.00 89.56 96 LEU A N 1
ATOM 724 C CA . LEU A 1 96 ? -5.103 -0.256 -10.634 1.00 89.56 96 LEU A CA 1
ATOM 725 C C . LEU A 1 96 ? -4.563 1.142 -10.305 1.00 89.56 96 LEU A C 1
ATOM 727 O O . LEU A 1 96 ? -4.291 1.422 -9.146 1.00 89.56 96 LEU A O 1
ATOM 731 N N . GLU A 1 97 ? -4.468 2.044 -11.284 1.00 89.38 97 GLU A N 1
ATOM 732 C CA . GLU A 1 97 ? -4.016 3.427 -11.076 1.00 89.38 97 GLU A CA 1
ATOM 733 C C . GLU A 1 97 ? -4.890 4.179 -10.060 1.00 89.38 97 GLU A C 1
ATOM 735 O O . GLU A 1 97 ? -4.380 4.927 -9.224 1.00 89.38 97 GLU A O 1
ATOM 740 N N . ARG A 1 98 ? -6.215 3.986 -10.104 1.00 92.31 98 ARG A N 1
ATOM 741 C CA . ARG A 1 98 ? -7.130 4.645 -9.159 1.00 92.31 98 ARG A CA 1
ATOM 742 C C . ARG A 1 98 ? -6.925 4.153 -7.735 1.00 92.31 98 ARG A C 1
ATOM 744 O O . ARG A 1 98 ? -6.776 4.976 -6.836 1.00 92.31 98 ARG A O 1
ATOM 751 N N . LEU A 1 99 ? -6.867 2.834 -7.548 1.00 92.19 99 LEU A N 1
ATOM 752 C CA . LEU A 1 99 ? -6.616 2.239 -6.234 1.00 92.19 99 LEU A CA 1
ATOM 753 C C . LEU A 1 99 ? -5.236 2.637 -5.704 1.00 92.19 99 LEU A C 1
ATOM 755 O O . LEU A 1 99 ? -5.097 2.989 -4.537 1.00 92.19 99 LEU A O 1
ATOM 759 N N . PHE A 1 100 ? -4.233 2.652 -6.581 1.00 90.19 100 PHE A N 1
ATOM 760 C CA . PHE A 1 100 ? -2.865 3.029 -6.250 1.00 90.19 100 PHE A CA 1
ATOM 761 C C . PHE A 1 100 ? -2.764 4.458 -5.703 1.00 90.19 100 PHE A C 1
ATOM 763 O O . PHE A 1 100 ? -2.126 4.668 -4.677 1.00 90.19 100 PHE A O 1
ATOM 770 N N . LYS A 1 101 ? -3.427 5.438 -6.332 1.00 90.25 101 LYS A N 1
ATOM 771 C CA . LYS A 1 101 ? -3.414 6.837 -5.864 1.00 90.25 101 LYS A CA 1
ATOM 772 C C . LYS A 1 101 ? -3.992 6.992 -4.458 1.00 90.25 101 LYS A C 1
ATOM 774 O O . LYS A 1 101 ? -3.457 7.750 -3.651 1.00 90.25 101 LYS A O 1
ATOM 779 N N . VAL A 1 102 ? -5.072 6.272 -4.161 1.00 93.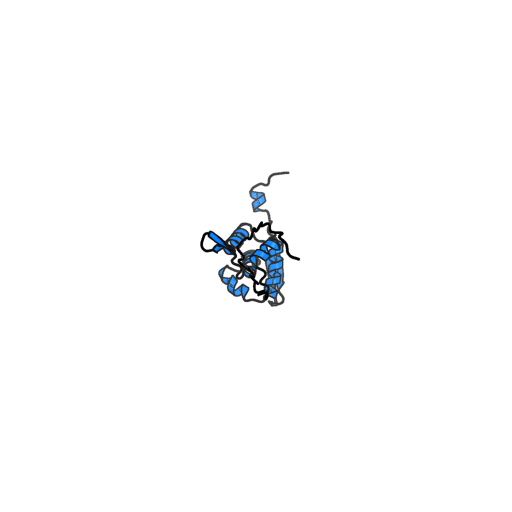19 102 VAL A N 1
ATOM 780 C CA . VAL A 1 102 ? -5.686 6.295 -2.826 1.00 93.19 102 VAL A CA 1
ATOM 781 C C . VAL A 1 102 ? -4.780 5.596 -1.813 1.00 93.19 102 VAL A C 1
ATOM 783 O O . VAL A 1 102 ? -4.514 6.159 -0.755 1.00 93.19 102 VAL A O 1
ATOM 786 N N . ALA A 1 103 ? -4.224 4.434 -2.166 1.00 91.38 103 ALA A N 1
ATOM 787 C CA . ALA A 1 103 ? -3.281 3.701 -1.324 1.00 91.38 103 ALA A CA 1
ATOM 788 C C . ALA A 1 103 ? -2.033 4.533 -0.981 1.00 91.38 103 ALA A C 1
ATOM 790 O O . ALA A 1 103 ? -1.638 4.593 0.182 1.00 91.38 103 ALA A O 1
ATOM 791 N N . GLN A 1 104 ? -1.453 5.227 -1.967 1.00 89.00 104 GLN A N 1
ATOM 792 C CA . GLN A 1 104 ? -0.318 6.135 -1.781 1.00 89.00 104 GLN A CA 1
ATOM 793 C C . GLN A 1 104 ? -0.660 7.257 -0.793 1.00 89.00 104 GLN A C 1
ATOM 795 O O . GLN A 1 104 ? 0.087 7.486 0.159 1.00 89.00 104 GLN A O 1
ATOM 800 N N . ARG A 1 105 ? -1.810 7.922 -0.989 1.00 90.00 105 ARG A N 1
ATOM 801 C CA . ARG A 1 105 ? -2.273 9.015 -0.124 1.00 90.00 105 ARG A CA 1
ATOM 802 C C . ARG A 1 105 ? -2.477 8.553 1.317 1.00 90.00 105 ARG A C 1
ATOM 804 O O . ARG A 1 105 ? -2.004 9.219 2.231 1.00 90.00 105 ARG A O 1
ATOM 811 N N . LEU A 1 106 ? -3.172 7.432 1.518 1.00 90.12 106 LEU A N 1
ATOM 812 C CA . LEU A 1 106 ? -3.475 6.911 2.855 1.00 90.12 106 LEU A CA 1
ATOM 813 C C . LEU A 1 106 ? -2.233 6.369 3.570 1.00 90.12 106 LEU A C 1
ATOM 815 O O . LEU A 1 106 ? -2.157 6.429 4.792 1.00 90.12 106 LEU A O 1
ATOM 819 N N . SER A 1 107 ? -1.252 5.866 2.820 1.00 87.31 107 SER A N 1
ATOM 820 C CA . SER A 1 107 ? -0.008 5.321 3.381 1.00 87.31 107 SER A CA 1
ATOM 821 C C . SER A 1 107 ? 1.073 6.381 3.611 1.00 87.31 107 SER A C 1
ATOM 823 O O . SER A 1 107 ? 2.152 6.051 4.098 1.00 87.31 107 SER A O 1
ATOM 825 N N . GLY A 1 108 ? 0.819 7.643 3.243 1.00 84.00 108 GLY A N 1
ATOM 826 C CA . GLY A 1 108 ? 1.778 8.737 3.406 1.00 84.00 108 GLY A CA 1
ATOM 827 C C . GLY A 1 108 ? 3.078 8.542 2.619 1.00 84.00 108 GLY A C 1
ATOM 828 O O . GLY A 1 108 ? 4.119 9.045 3.038 1.00 84.00 108 GLY A O 1
ATOM 829 N N . MET A 1 109 ? 3.041 7.792 1.512 1.00 80.94 109 MET A N 1
ATOM 830 C CA . MET A 1 109 ? 4.197 7.638 0.625 1.00 80.94 109 MET A CA 1
ATOM 831 C C . MET A 1 109 ? 4.334 8.867 -0.260 1.00 80.94 109 MET A C 1
ATOM 833 O O . MET A 1 109 ? 3.343 9.339 -0.829 1.00 80.94 109 MET A O 1
ATOM 837 N N . THR A 1 110 ? 5.556 9.375 -0.410 1.00 77.56 110 THR A N 1
ATOM 838 C CA . THR A 1 110 ? 5.782 10.505 -1.308 1.00 77.56 110 THR A CA 1
ATOM 839 C C . THR A 1 110 ? 5.666 10.064 -2.767 1.00 77.56 110 THR A C 1
ATOM 841 O O . THR A 1 110 ? 5.711 8.876 -3.109 1.00 77.56 110 THR A O 1
ATOM 844 N N . ALA A 1 111 ? 5.480 11.038 -3.658 1.00 71.25 111 ALA A N 1
ATOM 845 C CA . ALA A 1 111 ? 5.553 10.775 -5.089 1.00 71.25 111 ALA A CA 1
ATOM 846 C C . ALA A 1 111 ? 6.948 10.270 -5.493 1.00 71.25 111 ALA A C 1
ATOM 848 O O . ALA A 1 111 ? 7.034 9.424 -6.374 1.00 71.25 111 ALA A O 1
ATOM 849 N N . GLU A 1 112 ? 8.002 10.726 -4.810 1.00 72.50 112 GLU A N 1
ATOM 850 C CA . GLU A 1 112 ? 9.393 10.314 -5.035 1.00 72.50 112 GLU A CA 1
ATOM 851 C C . GLU A 1 112 ? 9.611 8.837 -4.679 1.00 72.50 112 GLU A C 1
ATOM 853 O O . GLU A 1 112 ? 10.109 8.090 -5.517 1.00 72.50 112 GLU A O 1
ATOM 858 N N . ASP A 1 113 ? 9.133 8.380 -3.510 1.00 74.44 113 ASP A N 1
ATOM 859 C CA . ASP A 1 113 ? 9.193 6.959 -3.114 1.00 74.44 113 ASP A CA 1
ATOM 860 C C . ASP A 1 113 ? 8.547 6.053 -4.177 1.00 74.44 113 ASP A C 1
ATOM 862 O O . ASP A 1 113 ? 9.009 4.947 -4.458 1.00 74.44 113 ASP A O 1
ATOM 866 N N . MET A 1 114 ? 7.448 6.520 -4.778 1.00 69.69 114 MET A N 1
ATOM 867 C CA . MET A 1 114 ? 6.701 5.767 -5.784 1.00 69.69 114 MET A CA 1
ATOM 868 C C . MET A 1 114 ? 7.274 5.879 -7.189 1.00 69.69 114 MET A C 1
ATOM 870 O O . MET A 1 114 ? 7.151 4.919 -7.947 1.00 69.69 114 MET A O 1
ATOM 874 N N . ASP A 1 115 ? 7.889 6.996 -7.561 1.00 70.81 115 ASP A N 1
ATOM 875 C CA . ASP A 1 115 ? 8.603 7.109 -8.833 1.00 70.81 115 ASP A CA 1
ATOM 876 C C . ASP A 1 115 ? 9.815 6.170 -8.843 1.00 70.81 115 ASP A C 1
ATOM 878 O O . ASP A 1 115 ? 10.011 5.416 -9.796 1.00 70.81 115 ASP A O 1
ATOM 882 N N . GLU A 1 116 ? 10.522 6.085 -7.713 1.00 71.94 116 GLU A N 1
ATOM 883 C CA . GLU A 1 116 ? 11.627 5.148 -7.523 1.00 71.94 116 GLU A CA 1
ATOM 884 C C . GLU A 1 116 ? 11.158 3.682 -7.627 1.00 71.94 116 GLU A C 1
ATOM 886 O O . GLU A 1 116 ? 11.816 2.856 -8.261 1.00 71.94 116 GLU A O 1
ATOM 891 N N . LEU A 1 117 ? 9.978 3.356 -7.078 1.00 68.62 117 LEU A N 1
ATOM 892 C CA . LEU A 1 117 ? 9.415 1.997 -7.091 1.00 68.62 117 LEU A CA 1
ATOM 893 C C . LEU A 1 117 ? 8.685 1.599 -8.375 1.00 68.62 117 LEU A C 1
ATOM 895 O O . LEU A 1 117 ? 8.582 0.411 -8.694 1.00 68.62 117 LEU A O 1
ATOM 899 N N . THR A 1 118 ? 8.083 2.563 -9.065 1.00 66.94 118 THR A N 1
ATOM 900 C CA . THR A 1 118 ? 7.333 2.319 -10.303 1.00 66.94 118 THR A CA 1
ATOM 901 C C . THR A 1 118 ? 8.166 2.580 -11.542 1.00 66.94 118 THR A C 1
ATOM 903 O O . THR A 1 118 ? 7.713 2.192 -12.617 1.00 66.94 118 THR A O 1
ATOM 906 N N . GLY A 1 119 ? 9.371 3.141 -11.361 1.00 60.38 119 GLY A N 1
ATOM 907 C CA . GLY A 1 119 ? 10.416 3.355 -12.348 1.00 60.38 119 GLY A CA 1
ATOM 908 C C . GLY A 1 119 ? 9.832 3.827 -13.656 1.00 60.38 119 GLY A C 1
ATOM 909 O O . GLY A 1 119 ? 9.548 2.981 -14.504 1.00 60.38 119 GLY A O 1
ATOM 910 N N . ASN A 1 120 ? 9.637 5.142 -13.794 1.00 47.59 120 ASN A N 1
ATOM 911 C CA . ASN A 1 120 ? 9.173 5.796 -15.013 1.00 47.59 120 ASN A CA 1
ATOM 912 C C . ASN A 1 120 ? 9.850 5.180 -16.250 1.00 47.59 120 ASN A C 1
ATOM 914 O O . ASN A 1 120 ? 10.947 5.553 -16.659 1.00 47.59 120 ASN A O 1
ATOM 918 N N . SER A 1 121 ? 9.202 4.171 -16.827 1.00 46.09 121 SER A N 1
ATOM 919 C CA . SER A 1 121 ? 9.608 3.566 -18.078 1.00 46.09 121 SER A CA 1
ATOM 920 C C . SER A 1 121 ? 8.988 4.454 -19.131 1.00 46.09 121 SER A C 1
ATOM 922 O O . SER A 1 121 ? 7.887 4.183 -19.602 1.00 46.09 121 SER A O 1
ATOM 924 N N . GLU A 1 122 ? 9.668 5.550 -19.458 1.00 37.88 122 GLU A N 1
ATOM 925 C CA . GLU A 1 122 ? 9.437 6.224 -20.727 1.00 37.88 122 GLU A CA 1
ATOM 926 C C . GLU A 1 122 ? 9.571 5.174 -21.841 1.00 37.88 122 GLU A C 1
ATOM 928 O O . GLU A 1 122 ? 10.645 4.581 -22.004 1.00 37.88 122 GLU A O 1
ATOM 933 N N . PRO A 1 123 ? 8.521 4.901 -22.639 1.00 48.28 123 PRO A N 1
ATOM 934 C CA . PRO A 1 123 ? 8.715 4.208 -23.893 1.00 48.28 123 PRO A CA 1
ATOM 935 C C . PRO A 1 123 ? 9.365 5.206 -24.858 1.00 48.28 123 PRO A C 1
ATOM 937 O O . PRO A 1 123 ? 8.685 5.899 -25.605 1.00 48.28 123 PRO A O 1
ATOM 940 N N . GLY A 1 124 ? 10.696 5.274 -24.834 1.00 44.88 124 GLY A N 1
ATOM 941 C CA . GLY A 1 124 ? 11.484 5.865 -25.911 1.00 44.88 124 GLY A CA 1
ATOM 942 C C . GLY A 1 124 ? 12.377 7.035 -25.518 1.00 44.88 124 GLY A C 1
ATOM 943 O O . GLY A 1 124 ? 12.029 8.184 -25.746 1.00 44.88 124 GLY A O 1
ATOM 944 N N . GLN A 1 125 ? 13.615 6.726 -25.135 1.00 40.00 125 GLN A N 1
ATOM 945 C CA . GLN A 1 125 ? 14.761 7.485 -25.635 1.00 40.00 125 GLN A CA 1
ATOM 946 C C . GLN A 1 125 ? 16.016 6.607 -25.639 1.00 40.00 125 GLN A C 1
ATOM 948 O O . GLN A 1 125 ? 16.908 6.698 -24.803 1.00 40.00 125 GLN A O 1
ATOM 953 N N . SER A 1 126 ? 16.109 5.740 -26.648 1.00 49.06 126 SER A N 1
ATOM 954 C CA . SER A 1 126 ? 17.417 5.345 -27.167 1.00 49.06 126 SER A CA 1
ATOM 955 C C . SER A 1 126 ? 18.015 6.559 -27.878 1.00 49.06 126 SER A C 1
ATOM 957 O O . SER A 1 126 ? 17.882 6.710 -29.088 1.00 49.06 126 SER A O 1
ATOM 959 N N . GLY A 1 127 ? 18.632 7.460 -27.119 1.00 38.94 127 GLY A N 1
ATOM 960 C CA . GLY A 1 127 ? 19.600 8.399 -27.668 1.00 38.94 127 GLY A CA 1
ATOM 961 C C . GLY A 1 127 ? 20.956 7.695 -27.701 1.00 38.94 127 GLY A C 1
ATOM 962 O O . GLY A 1 127 ? 21.484 7.410 -26.626 1.00 38.94 127 GLY A O 1
ATOM 963 N N . PRO A 1 128 ? 21.522 7.344 -28.870 1.00 49.44 128 PRO A N 1
ATOM 964 C CA . PRO A 1 128 ? 22.854 6.760 -28.914 1.00 49.44 128 PRO A CA 1
ATOM 965 C C . PRO A 1 128 ? 23.846 7.771 -28.343 1.00 49.44 128 PRO A C 1
ATOM 967 O O . PRO A 1 128 ? 23.905 8.912 -28.794 1.00 49.44 128 PRO A O 1
ATOM 970 N N . SER A 1 129 ? 24.624 7.346 -27.351 1.00 56.44 129 SER A N 1
ATOM 971 C CA . SER A 1 129 ? 25.771 8.097 -26.856 1.00 56.44 129 SER A CA 1
ATOM 972 C C . SER A 1 129 ? 26.729 8.386 -28.017 1.00 56.44 129 SER A C 1
ATOM 974 O O . SER A 1 129 ? 27.297 7.435 -28.563 1.00 56.44 129 SER A O 1
ATOM 976 N N . PRO A 1 130 ? 27.002 9.651 -28.389 1.00 47.44 130 PRO A N 1
ATOM 977 C CA . PRO A 1 130 ? 28.199 9.944 -29.144 1.00 47.44 130 PRO A CA 1
ATOM 978 C C . PRO A 1 130 ? 29.336 10.010 -28.125 1.00 47.44 130 PRO A C 1
ATOM 980 O O . PRO A 1 130 ? 29.684 11.066 -27.602 1.00 47.44 130 PRO A O 1
ATOM 983 N N . SER A 1 131 ? 29.908 8.848 -27.815 1.00 58.91 131 SER A N 1
ATOM 984 C CA . SER A 1 131 ? 31.240 8.787 -27.222 1.00 58.91 131 SER A CA 1
ATOM 985 C C . SER A 1 131 ? 32.233 9.196 -28.309 1.00 58.91 131 SER A C 1
ATOM 987 O O . SER A 1 131 ? 32.821 8.355 -28.981 1.00 58.91 131 SER A O 1
ATOM 989 N N . ALA A 1 132 ? 32.369 10.499 -28.536 1.00 46.06 132 ALA A N 1
ATOM 990 C CA . ALA A 1 132 ? 33.419 11.055 -29.373 1.00 46.06 132 ALA A CA 1
ATOM 991 C C . ALA A 1 132 ? 34.552 11.527 -28.459 1.00 46.06 132 ALA A C 1
ATOM 993 O O . ALA A 1 132 ? 34.637 12.692 -28.083 1.00 46.06 132 ALA A O 1
ATOM 994 N N . SER A 1 133 ? 35.424 10.593 -28.090 1.00 59.25 133 SER A N 1
ATOM 995 C CA . SER A 1 133 ? 36.792 10.926 -27.709 1.00 59.25 133 SER A CA 1
ATOM 996 C C . SER A 1 133 ? 37.627 10.978 -28.987 1.00 59.25 133 SER A C 1
ATOM 998 O O . SER A 1 133 ? 37.791 9.936 -29.621 1.00 59.25 133 SER A O 1
ATOM 1000 N N . PRO A 1 134 ? 38.208 12.120 -29.378 1.00 54.94 134 PRO A N 1
ATOM 1001 C CA . PRO A 1 134 ? 39.416 12.097 -30.173 1.00 54.94 134 PRO A CA 1
ATOM 1002 C C . PRO A 1 134 ? 40.603 12.079 -29.213 1.00 54.94 134 PRO A C 1
ATOM 1004 O O . PRO A 1 134 ? 40.899 13.050 -28.515 1.00 54.94 134 PRO A O 1
ATOM 1007 N N . GLY A 1 135 ? 41.245 10.917 -29.150 1.00 48.81 135 GLY A N 1
ATOM 1008 C CA . GLY A 1 135 ? 42.573 10.784 -28.589 1.00 48.81 135 GLY A CA 1
ATOM 1009 C C . GLY A 1 135 ? 43.628 11.451 -29.473 1.00 48.81 135 GLY A C 1
ATOM 1010 O O . GLY A 1 135 ? 43.452 11.619 -30.676 1.00 48.81 135 GLY A O 1
ATOM 1011 N N . THR A 1 136 ? 44.743 11.744 -28.806 1.00 51.31 136 THR A N 1
ATOM 1012 C CA . THR A 1 136 ? 46.114 11.844 -29.322 1.00 51.31 136 THR A CA 1
ATOM 1013 C C . THR A 1 136 ? 46.436 12.982 -30.291 1.00 51.31 136 THR A C 1
ATOM 1015 O O . THR A 1 136 ? 46.215 12.872 -31.489 1.00 51.31 136 THR A O 1
ATOM 1018 N N . SER A 1 137 ? 47.158 13.980 -29.780 1.00 50.22 137 SER A N 1
ATOM 1019 C CA . SER A 1 137 ? 48.385 14.441 -30.437 1.00 50.22 137 SER A CA 1
ATOM 1020 C C . SER A 1 137 ? 49.392 14.854 -29.368 1.00 50.22 137 SER A C 1
ATOM 1022 O O . SER A 1 137 ? 49.411 15.977 -28.874 1.00 50.22 137 SER A O 1
ATOM 1024 N N . ASP A 1 138 ? 50.198 13.869 -28.993 1.00 45.59 138 ASP A N 1
ATOM 1025 C CA . ASP A 1 138 ? 51.528 14.037 -28.428 1.00 45.59 138 ASP A CA 1
ATOM 1026 C C . ASP A 1 138 ? 52.452 14.593 -29.524 1.00 45.59 138 ASP A C 1
ATOM 1028 O O . ASP A 1 138 ? 52.530 14.003 -30.601 1.00 45.59 138 ASP A O 1
ATOM 1032 N N . THR A 1 139 ? 53.079 15.752 -29.301 1.00 51.84 139 THR A N 1
ATOM 1033 C CA . THR A 1 139 ? 54.548 15.962 -29.310 1.00 51.84 139 THR A CA 1
ATOM 1034 C C . THR A 1 139 ? 54.965 17.424 -29.583 1.00 51.84 139 THR A C 1
ATOM 1036 O O . THR A 1 139 ? 54.271 18.157 -30.287 1.00 51.84 139 THR A O 1
ATOM 1039 N N . PRO A 1 140 ? 56.097 17.875 -28.998 1.00 53.41 140 PRO A N 1
ATOM 1040 C CA . PRO A 1 140 ? 56.470 19.284 -28.851 1.00 53.41 140 PRO A CA 1
ATOM 1041 C C . PRO A 1 140 ? 57.374 19.812 -29.982 1.00 53.41 140 PRO A C 1
ATOM 1043 O O . PRO A 1 140 ? 57.987 19.053 -30.728 1.00 53.41 140 PRO A O 1
ATOM 1046 N N . SER A 1 141 ? 57.546 21.134 -30.070 1.00 53.84 141 SER A N 1
ATOM 1047 C CA . SER A 1 141 ? 58.622 21.754 -30.860 1.00 53.84 141 SER A CA 1
ATOM 1048 C C . SER A 1 141 ? 59.121 23.051 -30.218 1.00 53.84 141 SER A C 1
ATOM 1050 O O . SER A 1 141 ? 58.400 24.047 -30.217 1.00 53.84 141 SER A O 1
ATOM 1052 N N . PRO A 1 142 ? 60.364 23.083 -29.707 1.00 56.00 142 PRO A N 1
ATOM 1053 C CA . PRO A 1 142 ? 61.142 24.302 -29.565 1.00 56.00 142 PRO A CA 1
ATOM 1054 C C . PRO A 1 142 ? 62.142 24.410 -30.727 1.00 56.00 142 PRO A C 1
ATOM 1056 O O . PRO A 1 142 ? 62.828 23.447 -31.065 1.00 56.00 142 PRO A O 1
ATOM 1059 N N . SER A 1 143 ? 62.281 25.588 -31.330 1.00 50.09 143 SER A N 1
ATOM 1060 C CA . SER A 1 143 ? 63.446 25.900 -32.166 1.00 50.09 143 SER A CA 1
ATOM 1061 C C . SER A 1 143 ? 63.759 27.390 -32.120 1.00 50.09 143 SER A C 1
ATOM 1063 O O . SER A 1 143 ? 63.172 28.209 -32.818 1.00 50.09 143 SER A O 1
ATOM 1065 N N . PHE A 1 144 ? 64.720 27.709 -31.256 1.00 48.06 144 PHE A N 1
ATOM 1066 C CA . PHE A 1 144 ? 65.637 28.829 -31.410 1.00 48.06 144 PHE A CA 1
ATOM 1067 C C . PHE A 1 144 ? 66.617 28.487 -32.539 1.00 48.06 144 PHE A C 1
ATOM 1069 O O . PHE A 1 144 ? 67.296 27.465 -32.439 1.00 48.06 144 PHE A O 1
ATOM 1076 N N . SER A 1 145 ? 66.770 29.348 -33.550 1.00 47.47 145 SER A N 1
ATOM 1077 C CA . SER A 1 145 ? 68.094 29.638 -34.118 1.00 47.47 145 SER A CA 1
ATOM 1078 C C . SER A 1 145 ? 68.134 30.852 -35.045 1.00 47.47 145 SER A C 1
ATOM 1080 O O . SER A 1 145 ? 67.321 31.050 -35.939 1.00 47.47 145 SER A O 1
ATOM 1082 N N . LEU A 1 146 ? 69.163 31.627 -34.732 1.00 47.03 146 LEU A N 1
ATOM 1083 C CA . LEU A 1 146 ? 69.809 32.774 -35.345 1.00 47.03 146 LEU A CA 1
ATOM 1084 C C . LEU A 1 146 ? 70.228 32.537 -36.811 1.00 47.03 146 LEU A C 1
ATOM 1086 O O . LEU A 1 146 ? 70.695 31.449 -37.137 1.00 47.03 146 LEU A O 1
ATOM 1090 N N . GLY A 1 147 ? 70.186 33.575 -37.658 1.00 44.44 147 GLY A N 1
ATOM 1091 C CA . GLY A 1 147 ? 70.867 33.542 -38.960 1.00 44.44 147 GLY A CA 1
ATOM 1092 C C . GLY A 1 147 ? 70.487 34.648 -39.948 1.00 44.44 147 GLY A C 1
ATOM 1093 O O . GLY A 1 147 ? 69.840 34.371 -40.950 1.00 44.44 147 GLY A O 1
ATOM 1094 N N . SER A 1 148 ? 70.924 35.888 -39.702 1.00 51.34 148 SER A N 1
ATOM 1095 C CA . SER A 1 148 ? 71.004 36.925 -40.744 1.00 51.34 148 SER A CA 1
ATOM 1096 C C . SER A 1 148 ? 72.394 36.904 -41.381 1.00 51.34 148 SER A C 1
ATOM 1098 O O . SER A 1 148 ? 73.371 37.247 -40.717 1.00 51.34 148 SER A O 1
ATOM 1100 N N . HIS A 1 149 ? 72.480 36.573 -42.671 1.00 51.06 149 HIS A N 1
ATOM 1101 C CA . HIS A 1 149 ? 73.609 36.941 -43.531 1.00 51.06 149 HIS A CA 1
ATOM 1102 C C . HIS A 1 149 ? 73.199 37.066 -45.013 1.00 51.06 149 HIS A C 1
ATOM 1104 O O . HIS A 1 149 ? 72.868 36.088 -45.666 1.00 51.06 149 HIS A O 1
ATOM 1110 N N . HIS A 1 150 ? 73.226 38.318 -45.484 1.00 48.34 150 HIS A N 1
ATOM 1111 C CA . HIS A 1 150 ? 73.885 38.825 -46.699 1.00 48.34 150 HIS A CA 1
ATOM 1112 C C . HIS A 1 150 ? 73.661 38.127 -48.060 1.00 48.34 150 HIS A C 1
ATOM 1114 O O . HIS A 1 150 ? 74.162 37.030 -48.273 1.00 48.34 150 HIS A O 1
ATOM 1120 N N . ALA A 1 151 ? 73.068 38.855 -49.022 1.00 44.78 151 ALA A N 1
ATOM 1121 C CA . ALA A 1 151 ? 73.651 39.109 -50.355 1.00 44.78 151 ALA A CA 1
ATOM 1122 C C . ALA A 1 151 ? 72.713 39.947 -51.248 1.00 44.78 151 ALA A C 1
ATOM 1124 O O . ALA A 1 151 ? 71.714 39.439 -51.758 1.00 44.78 151 ALA A O 1
ATOM 1125 N N . SER A 1 152 ? 73.073 41.211 -51.476 1.00 52.31 152 SER A N 1
ATOM 1126 C CA . SER A 1 152 ? 73.239 41.841 -52.801 1.00 52.31 152 SER A CA 1
ATOM 1127 C C . SER A 1 152 ? 73.853 43.223 -52.617 1.00 52.31 152 SER A C 1
ATOM 1129 O O . SER A 1 152 ? 73.377 43.947 -51.715 1.00 52.31 152 SER A O 1
#

Organism: NCBI:txid2248750

Sequence (152 aa):
MALLSKDQIWQAHDITYEDVPVPEWGGEVRIRGLAGEERDAFEEASLKRGRGGSRELNLKNARARLIAACAINEDGSPMFVTADVLKLGSKSAAALERLFKVAQRLSGMTAEDMDELTGNSEPGQSGPSPSASPGTSDTPSPSFSLGSHHAS

Secondary structure (DSSP, 8-state):
-PPPPHHHHHH-----EEEEEETTTTEEEEEEPPPHHHHHHHHHHHEEE-GGG-EEE--TTHHHHHHHHHEE-TTS-BS--GGGHHHHHTS-HHHHHHHHHHHHHHTT--HHHHHHHH----S-----------------------------

Radius of gyration: 30.05 Å; Cα contacts (8 Å, |Δi|>4): 155; chains: 1; bounding box: 93×57×81 Å

pLDDT: mean 75.5, std 16.77, range [37.88, 95.19]

Nearest PDB structures (foldseek):
  2ob9-assembly1_A  TM=6.807E-01  e=2.097E-04  Byrnievirus HK97
  2ob9-assembly1_B  TM=6.835E-01  e=5.850E-04  Byrnievirus HK97
  6i02-assembly1_A  TM=6.000E-01  e=9.717E+00  Homo sapiens
  3mk7-assembly3_G  TM=3.465E-01  e=5.003E+00  Stutzerimonas stutzeri

Solvent-accessible surface area (backbone atoms only — not comparable to full-atom values): 9655 Å² total; per-residue (Å²): 139,82,85,81,52,73,67,58,59,73,69,52,84,83,70,56,70,47,76,43,80,31,79,93,76,73,47,68,49,37,33,25,25,56,51,73,70,53,45,51,52,50,51,53,70,31,52,36,84,37,85,93,79,44,79,36,76,42,46,77,49,37,61,29,46,52,38,34,68,18,26,30,44,97,88,65,49,69,65,44,56,85,83,45,28,68,63,56,50,69,48,60,65,71,55,50,51,56,52,34,55,53,30,34,63,55,45,70,54,52,70,63,64,46,43,70,38,58,48,84,74,72,93,75,80,91,69,81,78,83,82,77,78,84,77,86,84,87,81,89,86,88,81,90,83,88,85,90,78,89,91,134

InterPro domains:
  IPR010411 Phage tail assembly chaperone Gp13-like [PF06222] (16-113)
  IPR038556 Tail assembly chaperone Gp13-like superfamily [G3DSA:3.30.2220.20] (9-118)